Protein AF-A0A8J5UE40-F1 (afdb_monomer_lite)

pLDDT: mean 77.42, std 15.69, range [41.66, 96.31]

Foldseek 3Di:
DDDDDDDDDDDDDPDDDDDDDDPVVVVVVVVVVVVVVVVVVVQVVQWDWDLFFFPQLLVCVLVVNDLSIFTDRPPDQDGPPRPPVDGRHGQPPQLRVLSNVLSVQSPDDPVSRDPVVNNVSSVSSVVRSVCVVVVNHDDVPDPVVD

Sequence (146 aa):
MSDSSLSEPPAVDEADAPPRPSRAEVRRAERKAQVAAANAANEKLNTERRQVPCLACLNSATAGQSTGECWAKPGASRYERCDPGGSCRPVPAAALPAALFFLDYVQQDEHLIRKTEKNKRRTAAKVILKGVLAGSFPSSGDPRLA

Organism: NCBI:txid485398

Secondary structure (DSSP, 8-state):
-----PPPPPP-----PPPPPPHHHHHHHHHHHHHHHHHHHHHHHT-EEPSS-BHHHHHHHHHTSS----EEPTT-S--SSS-TT---PBPPGGGHHHHHHHHHHHTS-GGG--HHHHHHHHHHHHHHHHHHHTT-S--TT-GGG-

Radius of gyration: 29.65 Å; chains: 1; bounding box: 111×50×54 Å

Structure (mmCIF, N/CA/C/O backbone):
data_AF-A0A8J5UE40-F1
#
_entry.id   AF-A0A8J5UE40-F1
#
loop_
_atom_site.group_PDB
_atom_site.id
_atom_site.type_symbol
_atom_site.label_atom_id
_atom_site.label_alt_id
_atom_site.label_comp_id
_atom_site.label_asym_id
_atom_site.label_entity_id
_atom_site.label_seq_id
_atom_site.pdbx_PDB_ins_code
_atom_site.Cartn_x
_atom_site.Cartn_y
_atom_site.Cartn_z
_atom_site.occupancy
_atom_site.B_iso_or_equiv
_atom_site.auth_seq_id
_atom_site.auth_comp_id
_atom_site.auth_asym_id
_atom_site.auth_atom_id
_atom_site.pdbx_PDB_model_num
ATOM 1 N N . MET A 1 1 ? 86.623 -33.290 -7.525 1.00 44.12 1 MET A N 1
ATOM 2 C CA . MET A 1 1 ? 85.954 -31.979 -7.422 1.00 44.12 1 MET A CA 1
ATOM 3 C C . MET A 1 1 ? 85.009 -31.920 -8.599 1.00 44.12 1 MET A C 1
ATOM 5 O O . MET A 1 1 ? 85.486 -31.953 -9.721 1.00 44.12 1 MET A O 1
ATOM 9 N N . SER A 1 2 ? 83.716 -32.063 -8.326 1.00 45.72 2 SER A N 1
ATOM 10 C CA . SER A 1 2 ? 82.685 -32.341 -9.327 1.00 45.72 2 SER A CA 1
ATOM 11 C C . SER A 1 2 ? 82.011 -31.037 -9.742 1.00 45.72 2 SER A C 1
ATOM 13 O O . SER A 1 2 ? 81.560 -30.294 -8.874 1.00 45.72 2 SER A O 1
ATOM 15 N N . ASP A 1 3 ? 81.983 -30.775 -11.048 1.00 41.66 3 ASP A N 1
ATOM 16 C CA . ASP A 1 3 ? 81.351 -29.612 -11.669 1.00 41.66 3 ASP A CA 1
ATOM 17 C C . ASP A 1 3 ? 79.828 -29.628 -11.483 1.00 41.66 3 ASP A C 1
ATOM 19 O O . ASP A 1 3 ? 79.145 -30.598 -11.817 1.00 41.66 3 ASP A O 1
ATOM 23 N N . SER A 1 4 ? 79.305 -28.527 -10.945 1.00 51.91 4 SER A N 1
ATOM 24 C CA . SER A 1 4 ? 77.877 -28.271 -10.764 1.00 51.91 4 SER A CA 1
ATOM 25 C C . SER A 1 4 ? 77.262 -27.776 -12.072 1.00 51.91 4 SER A C 1
ATOM 27 O O . SER A 1 4 ? 77.456 -26.626 -12.463 1.00 51.91 4 SER A O 1
ATOM 29 N N . SER A 1 5 ? 76.480 -28.627 -12.734 1.00 51.12 5 SER A N 1
ATOM 30 C CA . SER A 1 5 ? 75.612 -28.227 -13.843 1.00 51.12 5 SER A CA 1
ATOM 31 C C . SER A 1 5 ? 74.477 -27.328 -13.333 1.00 51.12 5 SER A C 1
ATOM 33 O O . SER A 1 5 ? 73.583 -27.776 -12.615 1.00 51.12 5 SER A O 1
ATOM 35 N N . LEU A 1 6 ? 74.521 -26.047 -13.703 1.00 52.62 6 LEU A N 1
ATOM 36 C CA . LEU A 1 6 ? 73.428 -25.090 -13.528 1.00 52.62 6 LEU A CA 1
ATOM 37 C C . LEU A 1 6 ? 72.235 -25.524 -14.392 1.00 52.62 6 LEU A C 1
ATOM 39 O O . LEU A 1 6 ? 72.336 -25.580 -15.613 1.00 52.62 6 LEU A O 1
ATOM 43 N N . SER A 1 7 ? 71.123 -25.855 -13.737 1.00 53.81 7 SER A N 1
ATOM 44 C CA . SER A 1 7 ? 69.844 -26.161 -14.381 1.00 53.81 7 SER A CA 1
ATOM 45 C C . SER A 1 7 ? 69.186 -24.877 -14.888 1.00 53.81 7 SER A C 1
ATOM 47 O O . SER A 1 7 ? 68.976 -23.940 -14.116 1.00 53.81 7 SER A O 1
ATOM 49 N N . GLU A 1 8 ? 68.853 -24.850 -16.177 1.00 58.84 8 GLU A N 1
ATOM 50 C CA . GLU A 1 8 ? 67.948 -23.868 -16.778 1.00 58.84 8 GLU A CA 1
ATOM 51 C C . GLU A 1 8 ? 66.559 -23.938 -16.116 1.00 58.84 8 GLU A C 1
ATOM 53 O O . GLU A 1 8 ? 66.071 -25.036 -15.825 1.00 58.84 8 GLU A O 1
ATOM 58 N N . PRO A 1 9 ? 65.887 -22.799 -15.871 1.00 62.25 9 PRO A N 1
ATOM 59 C CA . PRO A 1 9 ? 64.492 -22.815 -15.453 1.00 62.25 9 PRO A CA 1
ATOM 60 C C . PRO A 1 9 ? 63.587 -23.240 -16.625 1.00 62.25 9 PRO A C 1
ATOM 62 O O . PRO A 1 9 ? 63.864 -22.880 -17.773 1.00 62.25 9 PRO A O 1
ATOM 65 N N . PRO A 1 10 ? 62.487 -23.971 -16.367 1.00 53.09 10 PRO A N 1
ATOM 66 C CA . PRO A 1 10 ? 61.557 -24.358 -17.417 1.00 53.09 10 PRO A CA 1
ATOM 67 C C . PRO A 1 10 ? 60.840 -23.130 -17.986 1.00 53.09 10 PRO A C 1
ATOM 69 O O . PRO A 1 10 ? 60.418 -22.233 -17.250 1.00 53.09 10 PRO A O 1
ATOM 72 N N . ALA A 1 11 ? 60.695 -23.125 -19.310 1.00 52.88 11 ALA A N 1
ATOM 73 C CA . ALA A 1 11 ? 59.866 -22.183 -20.040 1.00 52.88 11 ALA A CA 1
ATOM 74 C C . ALA A 1 11 ? 58.429 -22.229 -19.502 1.00 52.88 11 ALA A C 1
ATOM 76 O O . ALA A 1 11 ? 57.832 -23.297 -19.371 1.00 52.88 11 ALA A O 1
ATOM 77 N N . VAL A 1 12 ? 57.886 -21.060 -19.175 1.00 56.38 12 VAL A N 1
ATOM 78 C CA . VAL A 1 12 ? 56.462 -20.905 -18.890 1.00 56.38 12 VAL A CA 1
ATOM 79 C C . VAL A 1 12 ? 55.698 -21.087 -20.200 1.00 56.38 12 VAL A C 1
ATOM 81 O O . VAL A 1 12 ? 55.772 -20.244 -21.088 1.00 56.38 12 VAL A O 1
ATOM 84 N N . ASP A 1 13 ? 55.007 -22.218 -20.329 1.00 51.38 13 ASP A N 1
ATOM 85 C CA . ASP A 1 13 ? 54.034 -22.459 -21.393 1.00 51.38 13 ASP A CA 1
ATOM 86 C C . ASP A 1 13 ? 52.925 -21.402 -21.292 1.00 51.38 13 ASP A C 1
ATOM 88 O O . ASP A 1 13 ? 52.142 -21.363 -20.338 1.00 51.38 13 ASP A O 1
ATOM 92 N N . GLU A 1 14 ? 52.897 -20.506 -22.275 1.00 53.06 14 GLU A N 1
ATOM 93 C CA . GLU A 1 14 ? 51.935 -19.419 -22.432 1.00 53.06 14 GLU A CA 1
ATOM 94 C C . GLU A 1 14 ? 50.604 -20.011 -22.926 1.00 53.06 14 GLU A C 1
ATOM 96 O O . GLU A 1 14 ? 50.222 -19.920 -24.093 1.00 53.06 14 GLU A O 1
ATOM 101 N N . ALA A 1 15 ? 49.921 -20.715 -22.024 1.00 55.91 15 ALA A N 1
ATOM 102 C CA . ALA A 1 15 ? 48.640 -21.343 -22.287 1.00 55.91 15 ALA A CA 1
ATOM 103 C C . ALA A 1 15 ? 47.513 -20.297 -22.380 1.00 55.91 15 ALA A C 1
ATOM 105 O O . ALA A 1 15 ? 47.093 -19.699 -21.391 1.00 55.91 15 ALA A O 1
ATOM 106 N N . ASP A 1 16 ? 46.999 -20.167 -23.603 1.00 57.94 16 ASP A N 1
ATOM 107 C CA . ASP A 1 16 ? 45.573 -20.043 -23.927 1.00 57.94 16 ASP A CA 1
ATOM 108 C C . ASP A 1 16 ? 44.852 -18.762 -23.455 1.00 57.94 16 ASP A C 1
ATOM 110 O O . ASP A 1 16 ? 43.912 -18.767 -22.655 1.00 57.94 16 ASP A O 1
ATOM 114 N N . ALA A 1 17 ? 45.255 -17.619 -24.018 1.00 57.28 17 ALA A N 1
ATOM 115 C CA . ALA A 1 17 ? 44.407 -16.430 -24.010 1.00 57.28 17 ALA A CA 1
ATOM 116 C C . ALA A 1 17 ? 43.198 -16.653 -24.948 1.00 57.28 17 ALA A C 1
ATOM 118 O O . ALA A 1 17 ? 43.400 -16.983 -26.120 1.00 57.28 17 ALA A O 1
ATOM 119 N N . PRO A 1 18 ? 41.945 -16.438 -24.493 1.00 68.19 18 PRO A N 1
ATOM 120 C CA . PRO A 1 18 ? 40.771 -16.684 -25.321 1.00 68.19 18 PRO A CA 1
ATOM 121 C C . PRO A 1 18 ? 40.824 -15.845 -26.608 1.00 68.19 18 PRO A C 1
ATOM 123 O O 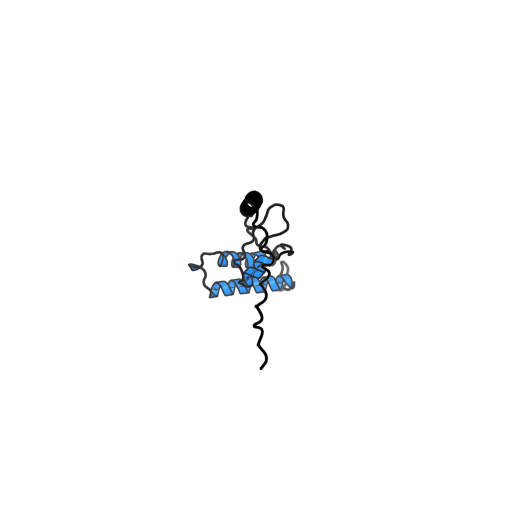. PRO A 1 18 ? 41.246 -14.680 -26.569 1.00 68.19 18 PRO A O 1
ATOM 126 N N . PRO A 1 19 ? 40.381 -16.404 -27.751 1.00 69.81 19 PRO A N 1
ATOM 127 C CA . PRO A 1 19 ? 40.425 -15.709 -29.026 1.00 69.81 19 PRO A CA 1
ATOM 128 C C . PRO A 1 19 ? 39.667 -14.387 -28.922 1.00 69.81 19 PRO A C 1
ATOM 130 O O . PRO A 1 19 ? 38.520 -14.331 -28.469 1.00 69.81 19 PRO A O 1
ATOM 133 N N . ARG A 1 20 ? 40.331 -13.298 -29.329 1.00 74.75 20 ARG A N 1
ATOM 134 C CA . ARG A 1 20 ? 39.711 -11.972 -29.329 1.00 74.75 20 ARG A CA 1
ATOM 135 C C . ARG A 1 20 ? 38.490 -12.007 -30.250 1.00 74.75 20 ARG A C 1
ATOM 137 O O . ARG A 1 20 ? 38.627 -12.441 -31.396 1.00 74.75 20 ARG A O 1
ATOM 144 N N . PRO A 1 21 ? 37.321 -11.533 -29.785 1.00 74.56 21 PRO A N 1
ATOM 145 C CA . PRO A 1 21 ? 36.110 -11.567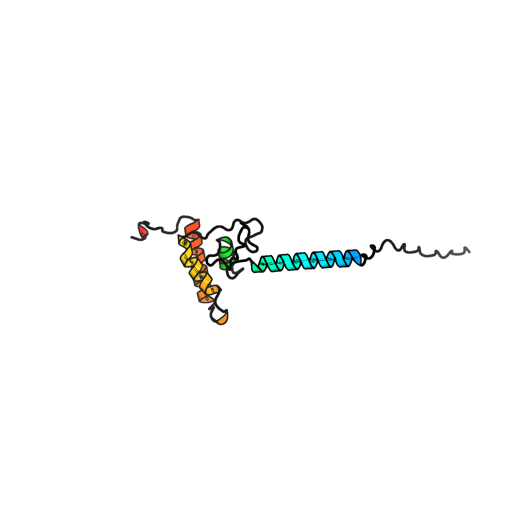 -30.581 1.00 74.56 21 PRO A CA 1
ATOM 146 C C . PRO A 1 21 ? 36.316 -10.777 -31.869 1.00 74.56 21 PRO A C 1
ATOM 148 O O . PRO A 1 21 ? 36.856 -9.664 -31.879 1.00 74.56 21 PRO A O 1
ATOM 151 N N . SER A 1 22 ? 35.872 -11.364 -32.970 1.00 80.38 22 SER A N 1
ATOM 152 C CA . SER A 1 22 ? 35.906 -10.728 -34.273 1.00 80.38 22 SER A CA 1
ATOM 153 C C . SER A 1 22 ? 35.035 -9.470 -34.274 1.00 80.38 22 SER A C 1
ATOM 155 O O . SER A 1 22 ? 34.030 -9.345 -33.568 1.00 80.38 22 SER A O 1
ATOM 157 N N . ARG A 1 23 ? 35.373 -8.519 -35.147 1.00 80.62 23 ARG A N 1
ATOM 158 C CA . ARG A 1 23 ? 34.614 -7.267 -35.302 1.00 80.62 23 ARG A CA 1
ATOM 159 C C . ARG A 1 23 ? 33.134 -7.510 -35.644 1.00 80.62 23 ARG A C 1
ATOM 161 O O . ARG A 1 23 ? 32.286 -6.677 -35.333 1.00 80.62 23 ARG A O 1
ATOM 168 N N . ALA A 1 24 ? 32.822 -8.642 -36.277 1.00 81.44 24 ALA A N 1
ATOM 169 C CA . ALA A 1 24 ? 31.459 -9.064 -36.581 1.00 81.44 24 ALA A CA 1
ATOM 170 C C . ALA A 1 24 ? 30.694 -9.527 -35.328 1.00 81.44 24 ALA A C 1
ATOM 172 O O . ALA A 1 24 ? 29.521 -9.186 -35.172 1.00 81.44 24 ALA A O 1
ATOM 173 N N . GLU A 1 25 ? 31.349 -10.243 -34.413 1.00 84.38 25 GLU A N 1
ATOM 174 C CA . GLU A 1 25 ? 30.758 -10.686 -33.144 1.00 84.38 25 GLU A CA 1
ATOM 175 C C . GLU A 1 25 ? 30.479 -9.513 -32.210 1.00 84.38 25 GLU A C 1
ATOM 177 O O . GLU A 1 25 ? 29.386 -9.436 -31.649 1.00 84.38 25 GLU A O 1
ATOM 182 N N . VAL A 1 26 ? 31.405 -8.550 -32.129 1.00 82.88 26 VAL A N 1
ATOM 183 C CA . VAL A 1 26 ? 31.211 -7.309 -31.361 1.00 82.88 26 VAL A CA 1
ATOM 184 C C . VAL A 1 26 ? 29.983 -6.553 -31.871 1.00 82.88 26 VAL A C 1
ATOM 186 O O . VAL A 1 26 ? 29.068 -6.271 -31.100 1.00 82.88 26 VAL A O 1
ATOM 189 N N . ARG A 1 27 ? 29.879 -6.334 -33.190 1.00 82.00 27 ARG A N 1
ATOM 190 C CA . ARG A 1 27 ? 28.708 -5.672 -33.795 1.00 82.00 27 ARG A CA 1
ATOM 191 C C . ARG A 1 27 ? 27.407 -6.433 -33.543 1.00 82.00 27 ARG A C 1
ATOM 193 O O . ARG A 1 27 ? 26.363 -5.820 -33.336 1.00 82.00 27 ARG A O 1
ATOM 200 N N . ARG A 1 28 ? 27.435 -7.770 -33.571 1.00 85.00 28 ARG A N 1
ATOM 201 C CA . ARG A 1 28 ? 26.248 -8.597 -33.305 1.00 85.00 28 ARG A CA 1
ATOM 202 C C . ARG A 1 28 ? 25.816 -8.499 -31.841 1.00 85.00 28 ARG A C 1
ATOM 204 O O . ARG A 1 28 ? 24.617 -8.411 -31.581 1.00 85.00 28 ARG A O 1
ATOM 211 N N . ALA A 1 29 ? 26.768 -8.484 -30.909 1.00 83.69 29 ALA A N 1
ATOM 212 C CA . ALA A 1 29 ? 26.515 -8.305 -29.483 1.00 83.69 29 ALA A CA 1
ATOM 213 C C . ALA A 1 29 ? 25.957 -6.907 -29.178 1.00 83.69 29 ALA A C 1
ATOM 215 O O . ALA A 1 29 ? 24.937 -6.803 -28.501 1.00 83.69 29 ALA A O 1
ATOM 216 N N . GLU A 1 30 ? 26.540 -5.853 -29.754 1.00 86.12 30 GLU A N 1
ATOM 217 C CA . GLU A 1 30 ? 26.047 -4.473 -29.637 1.00 86.12 30 GLU A CA 1
ATOM 218 C C . GLU A 1 30 ? 24.619 -4.336 -30.164 1.00 86.12 30 GLU A C 1
ATOM 220 O O . GLU A 1 30 ? 23.759 -3.764 -29.497 1.00 86.12 30 GLU A O 1
ATOM 225 N N . ARG A 1 31 ? 24.324 -4.925 -31.330 1.00 84.31 31 ARG A N 1
ATOM 226 C CA . ARG A 1 31 ? 22.974 -4.901 -31.908 1.00 84.31 31 ARG A CA 1
ATOM 227 C C . ARG A 1 31 ? 21.974 -5.660 -31.035 1.00 84.31 31 ARG A C 1
ATOM 229 O O . ARG A 1 31 ? 20.846 -5.209 -30.863 1.00 84.31 31 ARG A O 1
ATOM 236 N N . LYS A 1 32 ? 22.383 -6.787 -30.442 1.00 87.88 32 LYS A N 1
ATOM 237 C CA . LYS A 1 32 ? 21.555 -7.557 -29.499 1.00 87.88 32 LYS A CA 1
ATOM 238 C C . LYS A 1 32 ? 21.306 -6.775 -28.205 1.00 87.88 32 LYS A C 1
ATOM 240 O O . LYS A 1 32 ? 20.182 -6.776 -27.714 1.00 87.88 32 LYS A O 1
ATOM 245 N N . ALA A 1 33 ? 22.317 -6.069 -27.698 1.00 83.38 33 ALA A N 1
ATOM 246 C CA . ALA A 1 33 ? 22.206 -5.198 -26.532 1.00 83.38 33 ALA A CA 1
ATOM 247 C C . ALA A 1 33 ? 21.305 -3.985 -26.806 1.00 83.38 33 ALA A C 1
ATOM 249 O O . ALA A 1 33 ? 20.447 -3.678 -25.987 1.00 83.38 33 ALA A O 1
ATOM 250 N N . GLN A 1 34 ? 21.425 -3.347 -27.974 1.00 81.56 34 GLN A N 1
ATOM 251 C CA . GLN A 1 34 ? 20.543 -2.249 -28.384 1.00 81.56 34 GLN A CA 1
ATOM 252 C C . GLN A 1 34 ? 19.091 -2.701 -28.532 1.00 81.56 34 GLN A C 1
ATOM 254 O O . GLN A 1 34 ? 18.197 -2.011 -28.059 1.00 81.56 34 GLN A O 1
ATOM 259 N N . VAL A 1 35 ? 18.840 -3.868 -29.132 1.00 81.69 35 VAL A N 1
ATOM 260 C CA . VAL A 1 35 ? 17.481 -4.424 -29.234 1.00 81.69 35 VAL A CA 1
ATOM 261 C C . VAL A 1 35 ? 16.930 -4.785 -27.854 1.00 81.69 35 VAL A C 1
ATOM 263 O O . VAL A 1 35 ? 15.777 -4.481 -27.566 1.00 81.69 35 VAL A O 1
ATOM 266 N N . ALA A 1 36 ? 17.738 -5.372 -26.968 1.00 75.81 36 ALA A N 1
ATOM 267 C CA . ALA A 1 36 ? 17.327 -5.645 -25.592 1.00 75.81 36 ALA A CA 1
ATOM 268 C C . ALA A 1 36 ? 17.025 -4.352 -24.815 1.00 75.81 36 ALA A C 1
ATOM 270 O O . ALA A 1 36 ? 16.017 -4.283 -24.119 1.00 75.81 36 ALA A O 1
ATOM 271 N N . ALA A 1 37 ? 17.847 -3.313 -24.979 1.00 73.25 37 ALA A N 1
ATOM 272 C CA . ALA A 1 37 ? 17.636 -2.005 -24.367 1.00 73.25 37 ALA A CA 1
ATOM 273 C C . ALA A 1 37 ? 16.390 -1.301 -24.924 1.00 73.25 37 ALA A C 1
ATOM 275 O O . ALA A 1 37 ? 15.616 -0.739 -24.155 1.00 73.25 37 ALA A O 1
ATOM 276 N N . ALA A 1 38 ? 16.154 -1.375 -26.237 1.00 67.50 38 ALA A N 1
ATOM 277 C CA . ALA A 1 38 ? 14.962 -0.831 -26.882 1.00 67.50 38 ALA A CA 1
ATOM 278 C C . ALA A 1 38 ? 13.690 -1.573 -26.446 1.00 67.50 38 ALA A C 1
ATOM 280 O O . ALA A 1 38 ? 12.675 -0.942 -26.168 1.00 67.50 38 ALA A O 1
ATOM 281 N N . ASN A 1 39 ? 13.754 -2.900 -26.312 1.00 67.44 39 ASN A N 1
ATOM 282 C CA . ASN A 1 39 ? 12.652 -3.699 -25.783 1.00 67.44 39 ASN A CA 1
ATOM 283 C C . ASN A 1 39 ? 12.383 -3.371 -24.310 1.00 67.44 39 ASN A C 1
ATOM 285 O O . ASN A 1 39 ? 11.234 -3.144 -23.953 1.00 67.44 39 ASN A O 1
ATOM 289 N N . ALA A 1 40 ? 13.420 -3.252 -23.477 1.00 65.88 40 ALA A N 1
ATOM 290 C CA . ALA A 1 40 ? 13.276 -2.831 -22.083 1.00 65.88 40 ALA A CA 1
ATOM 291 C C . ALA A 1 40 ? 12.711 -1.401 -21.962 1.00 65.88 40 ALA A C 1
ATOM 293 O O . ALA A 1 40 ? 11.908 -1.120 -21.074 1.00 65.88 40 ALA A O 1
ATOM 294 N N . ALA A 1 41 ? 13.089 -0.491 -22.866 1.00 61.56 41 ALA A N 1
ATOM 295 C CA . ALA A 1 41 ? 12.529 0.857 -22.926 1.00 61.56 41 ALA A CA 1
ATOM 296 C C . ALA A 1 41 ? 11.046 0.845 -23.338 1.00 61.56 41 ALA A C 1
ATOM 298 O O . ALA A 1 41 ? 10.232 1.499 -22.691 1.00 61.56 41 ALA A O 1
ATOM 299 N N . ASN A 1 42 ? 10.670 0.051 -24.346 1.00 59.84 42 ASN A N 1
ATOM 300 C CA . ASN A 1 42 ? 9.271 -0.136 -24.747 1.00 59.84 42 ASN A CA 1
ATOM 301 C C . ASN A 1 42 ? 8.426 -0.817 -23.662 1.00 59.84 42 ASN A C 1
ATOM 303 O O . ASN A 1 42 ? 7.256 -0.483 -23.493 1.00 59.84 42 ASN A O 1
ATOM 307 N N . GLU A 1 43 ? 8.999 -1.748 -22.899 1.00 57.28 43 GLU A N 1
ATOM 308 C CA . GLU A 1 43 ? 8.311 -2.359 -21.761 1.00 57.28 43 GLU A CA 1
ATOM 309 C C . GLU A 1 43 ? 8.018 -1.342 -20.657 1.00 57.28 43 GLU A C 1
ATOM 311 O O . GLU A 1 43 ? 6.911 -1.355 -20.125 1.00 57.28 43 GLU A O 1
ATOM 316 N N . LYS A 1 44 ? 8.946 -0.420 -20.372 1.00 56.28 44 LYS A N 1
ATOM 317 C CA . LYS A 1 44 ? 8.729 0.679 -19.415 1.00 56.28 44 LYS A CA 1
ATOM 318 C C . LYS A 1 44 ? 7.664 1.678 -19.868 1.00 56.28 44 LYS A C 1
ATOM 320 O O . LYS A 1 44 ? 6.975 2.249 -19.031 1.00 56.28 44 LYS A O 1
ATOM 325 N N . LEU A 1 45 ? 7.516 1.899 -21.175 1.00 52.56 45 LEU A N 1
ATOM 326 C CA . LEU A 1 45 ? 6.509 2.824 -21.711 1.00 52.56 45 LEU A CA 1
ATOM 327 C C . LEU A 1 45 ? 5.080 2.271 -21.625 1.00 52.56 45 LEU A C 1
ATOM 329 O O . LEU A 1 45 ? 4.136 3.050 -21.567 1.00 52.56 45 LEU A O 1
ATOM 333 N N . ASN A 1 46 ? 4.920 0.947 -21.552 1.00 55.38 46 ASN A N 1
ATOM 334 C CA . ASN A 1 46 ? 3.614 0.293 -21.464 1.00 55.38 46 ASN A CA 1
ATOM 335 C C . ASN A 1 46 ? 3.214 -0.093 -20.030 1.00 55.38 46 ASN A C 1
ATOM 337 O O . ASN A 1 46 ? 2.273 -0.861 -19.855 1.00 55.38 46 ASN A O 1
ATOM 341 N N . THR A 1 47 ? 3.902 0.387 -18.990 1.00 63.16 47 THR A N 1
ATOM 342 C CA . THR A 1 47 ? 3.486 0.136 -17.602 1.00 63.16 47 THR A CA 1
ATOM 343 C C . THR A 1 47 ? 2.585 1.248 -17.075 1.00 63.16 47 THR A C 1
ATOM 345 O O . THR A 1 47 ? 3.041 2.355 -16.800 1.00 63.16 47 THR A O 1
ATOM 348 N N . GLU A 1 48 ? 1.309 0.941 -16.872 1.00 66.06 48 GLU A N 1
ATOM 349 C CA . GLU A 1 48 ? 0.330 1.859 -16.294 1.00 66.06 48 GLU A CA 1
ATOM 350 C C . GLU A 1 48 ? 0.349 1.775 -14.768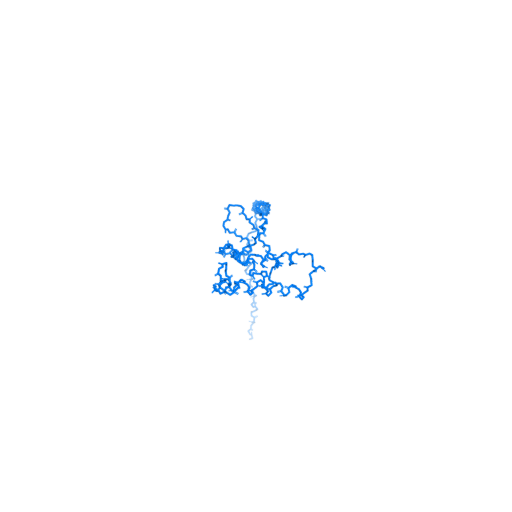 1.00 66.06 48 GLU A C 1
ATOM 352 O O . GLU A 1 48 ? 0.257 0.695 -14.178 1.00 66.06 48 GLU A O 1
ATOM 357 N N . ARG A 1 49 ? 0.435 2.914 -14.078 1.00 70.94 49 ARG A N 1
ATOM 358 C CA . ARG A 1 49 ? 0.326 2.929 -12.616 1.00 70.94 49 ARG A CA 1
ATOM 359 C C . ARG A 1 49 ? -1.092 2.544 -12.205 1.00 70.94 49 ARG A C 1
ATOM 361 O O . ARG A 1 49 ? -2.057 3.204 -12.577 1.00 70.94 49 ARG A O 1
ATOM 368 N N . ARG A 1 50 ? -1.225 1.517 -11.366 1.00 71.19 50 ARG A N 1
ATOM 369 C CA . ARG A 1 50 ? -2.501 1.213 -10.717 1.00 71.19 50 ARG A CA 1
ATOM 370 C C . ARG A 1 50 ? -2.781 2.243 -9.635 1.00 71.19 50 ARG A C 1
ATOM 372 O O . ARG A 1 50 ? -1.942 2.479 -8.767 1.00 71.19 50 ARG A O 1
ATOM 379 N N . GLN A 1 51 ? -3.997 2.777 -9.653 1.00 65.88 51 GLN A N 1
ATOM 380 C CA . GLN A 1 51 ? -4.496 3.649 -8.592 1.00 65.88 51 GLN A CA 1
ATOM 381 C C . GLN A 1 51 ? -4.637 2.892 -7.261 1.00 65.88 51 GLN A C 1
ATOM 383 O O . GLN A 1 51 ? -4.317 3.426 -6.206 1.00 65.88 51 GLN A O 1
ATOM 388 N N . VAL A 1 52 ? -5.032 1.615 -7.318 1.00 72.19 52 VAL A N 1
ATOM 389 C CA . VAL A 1 52 ? -5.083 0.710 -6.162 1.00 72.19 52 VAL A CA 1
ATOM 390 C C . VAL A 1 52 ? -3.943 -0.308 -6.266 1.00 72.19 52 VAL A C 1
ATOM 392 O O . VAL A 1 52 ? -3.935 -1.112 -7.208 1.00 72.19 52 VAL A O 1
ATOM 395 N N . PRO A 1 53 ? -2.980 -0.329 -5.329 1.00 80.94 53 PRO A N 1
ATOM 396 C CA . PRO A 1 53 ? -1.929 -1.328 -5.365 1.00 80.94 53 PRO A CA 1
ATOM 397 C C . PRO A 1 53 ? -2.442 -2.696 -4.939 1.00 80.94 53 PRO A C 1
ATOM 399 O O . PRO A 1 53 ? -3.471 -2.843 -4.282 1.00 80.94 53 PRO A O 1
ATOM 402 N N . CYS A 1 54 ? -1.688 -3.726 -5.300 1.00 85.62 54 CYS A N 1
ATOM 403 C CA . CYS A 1 54 ? -1.963 -5.068 -4.821 1.00 85.62 54 CYS A CA 1
ATOM 404 C C . CYS A 1 54 ? -1.553 -5.246 -3.358 1.00 85.62 54 CYS A C 1
ATOM 406 O O . CYS A 1 54 ? -0.789 -4.459 -2.788 1.00 85.62 54 CYS A O 1
ATOM 408 N N . LEU A 1 55 ? -2.020 -6.344 -2.768 1.00 87.69 55 LEU A N 1
ATOM 409 C CA . LEU A 1 55 ? -1.729 -6.702 -1.387 1.00 87.69 55 LEU A CA 1
ATOM 410 C C . LEU A 1 55 ? -0.220 -6.815 -1.112 1.00 87.69 55 LEU A C 1
ATOM 412 O O . LEU A 1 55 ? 0.241 -6.387 -0.058 1.00 87.69 55 LEU A O 1
ATOM 416 N N . ALA A 1 56 ? 0.558 -7.341 -2.063 1.00 85.75 56 ALA A N 1
ATOM 417 C CA . ALA A 1 56 ? 2.010 -7.451 -1.926 1.00 85.75 56 ALA A CA 1
ATOM 418 C C . ALA A 1 56 ? 2.678 -6.067 -1.847 1.00 85.75 56 ALA A C 1
ATOM 420 O O . ALA A 1 56 ? 3.407 -5.792 -0.898 1.00 85.75 56 ALA A O 1
ATOM 421 N N . CYS A 1 57 ? 2.354 -5.158 -2.774 1.00 86.56 57 CYS A N 1
ATOM 422 C CA . CYS A 1 57 ? 2.861 -3.784 -2.757 1.00 86.56 57 CYS A CA 1
ATOM 423 C C . CYS A 1 57 ? 2.458 -3.036 -1.475 1.00 86.56 57 CYS A C 1
ATOM 425 O O . CYS A 1 57 ? 3.280 -2.325 -0.896 1.00 86.56 57 CYS A O 1
ATOM 427 N N . LEU A 1 58 ? 1.226 -3.232 -0.990 1.00 89.88 58 LEU A N 1
ATOM 428 C CA . LEU A 1 58 ? 0.778 -2.674 0.288 1.00 89.88 58 LEU A CA 1
ATOM 429 C C . LEU A 1 58 ? 1.591 -3.230 1.472 1.00 89.88 58 LEU A C 1
ATOM 431 O O . LEU A 1 58 ? 2.000 -2.474 2.358 1.00 89.88 58 LEU A O 1
ATOM 435 N N . ASN A 1 59 ? 1.874 -4.534 1.487 1.00 90.56 59 ASN A N 1
ATOM 436 C CA . ASN A 1 59 ? 2.707 -5.160 2.516 1.00 90.56 59 ASN A CA 1
ATOM 437 C C . ASN A 1 59 ? 4.140 -4.609 2.497 1.00 90.56 59 ASN A C 1
ATOM 439 O O . ASN A 1 59 ? 4.649 -4.211 3.544 1.00 90.56 59 ASN A O 1
ATOM 443 N N . SER A 1 60 ? 4.763 -4.477 1.324 1.00 89.06 60 SER A N 1
ATOM 444 C CA . SER A 1 60 ? 6.091 -3.861 1.195 1.00 89.06 60 SER A CA 1
ATOM 445 C C . SER A 1 60 ? 6.092 -2.398 1.657 1.00 89.06 60 SER A C 1
ATOM 447 O O . SER A 1 60 ? 7.011 -1.960 2.351 1.00 89.06 60 SER A O 1
ATOM 449 N N . ALA A 1 61 ? 5.051 -1.629 1.326 1.00 91.31 61 ALA A N 1
ATOM 450 C CA . ALA A 1 61 ? 4.929 -0.229 1.739 1.00 91.31 61 ALA A CA 1
ATOM 451 C C . ALA A 1 61 ? 4.770 -0.075 3.256 1.00 91.31 61 ALA A C 1
ATOM 453 O O . ALA A 1 61 ? 5.432 0.745 3.901 1.00 91.31 61 ALA A O 1
ATOM 454 N N . THR A 1 62 ? 3.924 -0.906 3.862 1.00 92.81 62 THR A N 1
ATOM 455 C CA . THR A 1 62 ? 3.723 -0.909 5.315 1.00 92.81 62 THR A CA 1
ATOM 456 C C . THR A 1 62 ? 4.937 -1.477 6.063 1.00 92.81 62 THR A C 1
ATOM 458 O O . THR A 1 62 ? 5.189 -1.079 7.207 1.00 92.81 62 THR A O 1
ATOM 461 N N . ALA A 1 63 ? 5.740 -2.339 5.434 1.00 90.44 63 ALA A N 1
ATOM 462 C CA . ALA A 1 63 ? 7.066 -2.736 5.913 1.00 90.44 63 ALA A CA 1
ATOM 463 C C . ALA A 1 63 ? 8.116 -1.614 5.782 1.00 90.44 63 ALA A C 1
ATOM 465 O O . ALA A 1 63 ? 9.159 -1.677 6.421 1.00 90.44 63 ALA A O 1
ATOM 466 N N . GLY A 1 64 ? 7.823 -0.552 5.023 1.00 90.06 64 GLY A N 1
ATOM 467 C CA . GLY A 1 64 ? 8.744 0.560 4.786 1.00 90.06 64 GLY A CA 1
ATOM 468 C C . GLY A 1 64 ? 9.804 0.270 3.724 1.00 90.06 64 GLY A C 1
ATOM 469 O O . GLY A 1 64 ? 10.772 1.013 3.641 1.00 90.06 64 GLY A O 1
ATOM 470 N N . GLN A 1 65 ? 9.614 -0.781 2.925 1.00 88.56 65 GLN A N 1
ATOM 471 C CA . GLN A 1 65 ? 10.515 -1.181 1.841 1.00 88.56 65 GLN A CA 1
ATOM 472 C C . GLN A 1 65 ? 10.185 -0.494 0.508 1.00 88.56 65 GLN A C 1
ATOM 474 O O . GLN A 1 65 ? 10.971 -0.555 -0.430 1.00 88.56 65 GLN A O 1
ATOM 479 N N . SER A 1 66 ? 9.014 0.139 0.397 1.00 88.19 66 SER A N 1
ATOM 480 C CA . SER A 1 66 ? 8.607 0.901 -0.788 1.00 88.19 66 SER A CA 1
ATOM 481 C C . SER A 1 66 ? 7.604 2.006 -0.433 1.00 88.19 66 SER A C 1
ATOM 483 O O . SER A 1 66 ? 7.142 2.107 0.705 1.00 88.19 66 SER A O 1
ATOM 485 N N . THR A 1 67 ? 7.237 2.813 -1.427 1.00 86.50 67 THR A N 1
ATOM 486 C CA . THR A 1 67 ? 6.149 3.809 -1.380 1.00 86.50 67 THR A CA 1
ATOM 487 C C . THR A 1 67 ? 4.786 3.226 -1.786 1.00 86.50 67 THR A C 1
ATOM 489 O O . THR A 1 67 ? 3.788 3.942 -1.848 1.00 86.50 67 THR A O 1
ATOM 492 N N . GLY A 1 68 ? 4.715 1.916 -2.056 1.00 85.25 68 GLY A N 1
ATOM 493 C CA . GLY A 1 68 ? 3.472 1.221 -2.406 1.00 85.25 68 GLY A CA 1
ATOM 494 C C . GLY A 1 68 ? 2.977 1.447 -3.830 1.00 85.25 68 GLY A C 1
ATOM 495 O O . GLY A 1 68 ? 1.835 1.118 -4.131 1.00 85.25 68 GLY A O 1
ATOM 496 N N . GLU A 1 69 ? 3.818 1.978 -4.715 1.00 83.62 69 GLU A N 1
ATOM 497 C CA . GLU A 1 69 ? 3.507 2.064 -6.142 1.00 83.62 69 GLU A CA 1
ATOM 498 C C . GLU A 1 69 ? 3.368 0.667 -6.754 1.00 83.62 69 GLU A C 1
ATOM 500 O O . GLU A 1 69 ? 4.215 -0.211 -6.548 1.00 83.62 69 GLU A O 1
ATOM 505 N N . CYS A 1 70 ? 2.319 0.485 -7.551 1.00 80.75 70 CYS A N 1
ATOM 506 C CA . CYS A 1 70 ? 2.040 -0.747 -8.271 1.00 80.75 70 CYS A CA 1
ATOM 507 C C . CYS A 1 70 ? 1.858 -0.423 -9.757 1.00 80.75 70 CYS A C 1
ATOM 509 O O . CYS A 1 70 ? 1.026 0.409 -10.109 1.00 80.75 70 CYS A O 1
ATOM 511 N N . TRP A 1 71 ? 2.635 -1.074 -10.622 1.00 75.56 71 TRP A N 1
ATOM 512 C CA . TRP A 1 71 ? 2.724 -0.761 -12.052 1.00 75.56 71 TRP A CA 1
ATOM 513 C C . TRP A 1 71 ? 2.236 -1.935 -12.892 1.00 75.56 71 TRP A C 1
ATOM 515 O O . TRP A 1 71 ? 2.887 -2.973 -12.924 1.00 75.56 71 TRP A O 1
ATOM 525 N N . ALA A 1 72 ? 1.076 -1.804 -13.530 1.00 67.94 72 ALA A N 1
ATOM 526 C CA . ALA A 1 72 ? 0.471 -2.818 -14.379 1.00 67.94 72 ALA A CA 1
ATOM 527 C C . ALA A 1 72 ? 1.075 -2.846 -15.770 1.00 67.94 72 ALA A C 1
ATOM 529 O O . ALA A 1 72 ? 1.082 -1.838 -16.461 1.00 67.94 72 ALA A O 1
ATOM 530 N N . LYS A 1 73 ? 1.495 -4.035 -16.206 1.00 63.44 73 LYS A N 1
ATOM 531 C CA . LYS A 1 73 ? 1.723 -4.302 -17.621 1.00 63.44 73 LYS A CA 1
ATOM 532 C C . LYS A 1 73 ? 0.415 -4.840 -18.222 1.00 63.44 73 LYS A C 1
ATOM 534 O O . LYS A 1 73 ? -0.058 -5.887 -17.766 1.00 63.44 73 LYS A O 1
ATOM 539 N N . PRO A 1 74 ? -0.198 -4.159 -19.199 1.00 55.66 74 PRO A N 1
ATOM 540 C CA . PRO A 1 74 ? -1.389 -4.658 -19.866 1.00 55.66 74 PRO A CA 1
ATOM 541 C C . PRO A 1 74 ? -1.065 -5.994 -20.550 1.00 55.66 74 PRO A C 1
ATOM 543 O O . PRO A 1 74 ? -0.025 -6.150 -21.189 1.00 55.66 74 PRO A O 1
ATOM 546 N N . GLY A 1 75 ? -1.930 -6.991 -20.357 1.00 55.34 75 GLY A N 1
ATOM 547 C CA . GLY A 1 75 ? -1.778 -8.326 -20.951 1.00 55.34 75 GLY A CA 1
ATOM 548 C C . GLY A 1 75 ? -0.878 -9.315 -20.194 1.00 55.34 75 GLY A C 1
ATOM 549 O O . GLY A 1 75 ? -0.760 -10.456 -20.631 1.00 55.34 75 GLY A O 1
ATOM 550 N N . ALA A 1 76 ? -0.282 -8.944 -19.053 1.00 56.31 76 ALA A N 1
ATOM 551 C CA . ALA A 1 76 ? 0.489 -9.868 -18.215 1.00 56.31 76 ALA A CA 1
ATOM 552 C C . ALA A 1 76 ? -0.082 -9.964 -16.791 1.00 56.31 76 ALA A C 1
ATOM 554 O O . ALA A 1 76 ? -0.440 -8.969 -16.168 1.00 56.31 76 ALA A O 1
ATOM 555 N N . SER A 1 77 ? -0.115 -11.177 -16.232 1.00 51.94 77 SER A N 1
ATOM 556 C CA . SER A 1 77 ? -0.476 -11.418 -14.824 1.00 51.94 77 SER A CA 1
ATOM 557 C C . SER A 1 77 ? 0.674 -11.138 -13.840 1.00 51.94 77 SER A C 1
ATOM 559 O O . SER A 1 77 ? 0.480 -11.233 -12.626 1.00 51.94 77 SER A O 1
ATOM 561 N N . ARG A 1 78 ? 1.871 -10.802 -14.349 1.00 54.66 78 ARG A N 1
ATOM 562 C CA . ARG A 1 78 ? 3.126 -10.647 -13.593 1.00 54.66 78 ARG A CA 1
ATOM 563 C C . ARG A 1 78 ? 3.621 -9.197 -13.592 1.00 54.66 78 ARG A C 1
ATOM 565 O O . ARG A 1 78 ? 3.507 -8.502 -14.596 1.00 54.66 78 ARG A O 1
ATOM 572 N N . TYR A 1 79 ? 4.185 -8.781 -12.458 1.00 59.81 79 TYR A N 1
ATOM 573 C CA . TYR A 1 79 ? 4.648 -7.421 -12.161 1.00 59.81 79 TYR A CA 1
ATOM 574 C C . TYR A 1 79 ? 6.138 -7.443 -11.803 1.00 59.81 79 TYR A C 1
ATOM 576 O O . TYR A 1 79 ? 6.589 -8.385 -11.165 1.00 59.81 79 TYR A O 1
ATOM 584 N N . GLU A 1 80 ? 6.873 -6.384 -12.141 1.00 50.84 80 GLU A N 1
ATOM 585 C CA . GLU A 1 80 ? 8.321 -6.237 -11.892 1.00 50.84 80 GLU A CA 1
ATOM 586 C C . GLU A 1 80 ? 8.676 -6.061 -10.396 1.00 50.84 80 GLU A C 1
ATOM 588 O O . GLU A 1 80 ? 9.782 -6.379 -9.974 1.00 50.84 80 GLU A O 1
ATOM 593 N N . ARG A 1 81 ? 7.725 -5.568 -9.578 1.00 56.56 81 ARG A N 1
ATOM 594 C CA . ARG A 1 81 ? 7.885 -5.350 -8.119 1.00 56.56 81 ARG A CA 1
ATOM 595 C C . ARG A 1 81 ? 7.125 -6.332 -7.225 1.00 56.56 81 ARG A C 1
ATOM 597 O O . ARG A 1 81 ? 7.384 -6.370 -6.027 1.00 56.56 81 ARG A O 1
ATOM 604 N N . CYS A 1 82 ? 6.150 -7.067 -7.757 1.00 59.62 82 CYS A N 1
ATOM 605 C CA . CYS A 1 82 ? 5.582 -8.187 -7.003 1.00 59.62 82 CYS A CA 1
ATOM 606 C C . CYS A 1 82 ? 6.572 -9.331 -7.182 1.00 59.62 82 CYS A C 1
ATOM 608 O O . CYS A 1 82 ? 6.943 -9.565 -8.327 1.00 59.62 82 CYS A O 1
ATOM 610 N N . ASP A 1 83 ? 7.012 -9.979 -6.101 1.00 48.16 83 ASP A N 1
ATOM 611 C CA . ASP A 1 83 ? 8.033 -11.038 -6.129 1.00 48.16 83 ASP A CA 1
ATOM 612 C C . ASP A 1 83 ? 7.993 -11.889 -7.409 1.00 48.16 83 ASP A C 1
ATOM 614 O O . ASP A 1 83 ? 6.896 -12.263 -7.847 1.00 48.16 83 ASP A O 1
ATOM 618 N N . PRO A 1 84 ? 9.142 -12.238 -8.015 1.00 45.62 84 PRO A N 1
ATOM 619 C CA . PRO A 1 84 ? 9.161 -13.108 -9.183 1.00 45.62 84 PRO A CA 1
ATOM 620 C C . PRO A 1 84 ? 8.437 -14.431 -8.871 1.00 45.62 84 PRO A C 1
ATOM 622 O O . PRO A 1 84 ? 8.943 -15.280 -8.146 1.00 45.62 84 PRO A O 1
ATOM 625 N N . GLY A 1 85 ? 7.222 -14.589 -9.413 1.00 51.00 85 GLY A N 1
ATOM 626 C CA . GLY A 1 85 ? 6.339 -15.741 -9.170 1.00 51.00 85 GLY A CA 1
ATOM 627 C C . GLY A 1 85 ? 5.111 -15.475 -8.282 1.00 51.00 85 GLY A C 1
ATOM 628 O O . GLY A 1 85 ? 4.254 -16.348 -8.166 1.00 51.00 85 GLY A O 1
ATOM 629 N N . GLY A 1 86 ? 4.973 -14.283 -7.697 1.00 55.69 86 GLY A N 1
ATOM 630 C CA . GLY A 1 86 ? 3.839 -13.901 -6.854 1.00 55.69 86 GLY A CA 1
ATOM 631 C C . GLY A 1 86 ? 2.591 -13.479 -7.640 1.00 55.69 86 GLY A C 1
ATOM 632 O O . GLY A 1 86 ? 2.662 -12.727 -8.611 1.00 55.69 86 GLY A O 1
ATOM 633 N N . SER A 1 87 ? 1.410 -13.921 -7.192 1.00 62.12 87 SER A N 1
ATOM 634 C CA . SER A 1 87 ? 0.125 -13.438 -7.718 1.00 62.12 87 SER A CA 1
ATOM 635 C C . SER A 1 87 ? -0.182 -12.034 -7.189 1.00 62.12 87 SER A C 1
ATOM 637 O O . SER A 1 87 ? -0.243 -11.829 -5.973 1.00 62.12 87 SER A O 1
ATOM 639 N N . CYS A 1 88 ? -0.450 -11.086 -8.085 1.00 74.56 88 CYS A N 1
ATOM 640 C CA . CYS A 1 88 ? -0.876 -9.724 -7.764 1.00 74.56 88 CYS A CA 1
ATOM 641 C C . CYS A 1 88 ? -2.325 -9.720 -7.227 1.00 74.56 88 CYS A C 1
ATOM 643 O O . CYS A 1 88 ? -3.274 -9.448 -7.962 1.00 74.56 88 CYS A O 1
ATOM 645 N N . ARG A 1 89 ? -2.512 -10.095 -5.952 1.00 81.12 89 ARG A N 1
ATOM 646 C CA . ARG A 1 89 ? -3.839 -10.184 -5.315 1.00 81.12 89 ARG A CA 1
ATOM 647 C C . ARG A 1 89 ? -4.396 -8.796 -4.983 1.00 81.12 89 ARG A C 1
ATOM 649 O O . ARG A 1 89 ? -3.634 -7.948 -4.508 1.00 81.12 89 ARG A O 1
ATOM 656 N N . PRO A 1 90 ? -5.703 -8.559 -5.178 1.00 86.25 90 PRO A N 1
ATOM 657 C CA . PRO A 1 90 ? -6.326 -7.310 -4.765 1.00 86.25 90 PRO A CA 1
ATOM 658 C C . PRO A 1 90 ? -6.291 -7.160 -3.239 1.00 86.25 90 PRO A C 1
ATOM 660 O O . PRO A 1 90 ? -6.307 -8.145 -2.497 1.00 86.25 90 PRO A O 1
ATOM 663 N N . VAL A 1 91 ? -6.241 -5.914 -2.772 1.00 89.44 91 VAL A N 1
ATOM 664 C CA . VAL A 1 91 ? -6.441 -5.595 -1.354 1.00 89.44 91 VAL A CA 1
ATOM 665 C C . VAL A 1 91 ? -7.910 -5.869 -1.005 1.00 89.44 91 VAL A C 1
ATOM 667 O O . VAL A 1 91 ? -8.786 -5.475 -1.778 1.00 89.44 91 VAL A O 1
ATOM 670 N N . PRO A 1 92 ? -8.210 -6.532 0.128 1.00 90.44 92 PRO A N 1
ATOM 671 C CA . PRO A 1 92 ? -9.589 -6.751 0.556 1.00 90.44 92 PRO A CA 1
ATOM 672 C C . PRO A 1 92 ? -10.375 -5.439 0.660 1.00 90.44 92 PRO A C 1
ATOM 674 O O . PRO A 1 92 ? -9.871 -4.464 1.219 1.00 90.44 92 PRO A O 1
ATOM 677 N N . ALA A 1 93 ? -11.625 -5.427 0.185 1.00 89.94 93 ALA A N 1
ATOM 678 C CA . ALA A 1 93 ? -12.452 -4.217 0.117 1.00 89.94 93 ALA A CA 1
ATOM 679 C C . ALA A 1 93 ? -12.579 -3.494 1.472 1.00 89.94 93 ALA A C 1
ATOM 681 O O . ALA A 1 93 ? -12.440 -2.277 1.536 1.00 89.94 93 ALA A O 1
ATOM 682 N N . ALA A 1 94 ? -12.736 -4.245 2.567 1.00 89.81 94 ALA A N 1
ATOM 683 C CA . ALA A 1 94 ? -12.825 -3.691 3.920 1.00 89.81 94 ALA A CA 1
ATOM 684 C C . ALA A 1 94 ? -11.543 -2.966 4.385 1.00 89.81 94 ALA A C 1
ATOM 686 O O . ALA A 1 94 ? -11.611 -2.046 5.194 1.00 89.81 94 ALA A O 1
ATOM 687 N N . ALA A 1 95 ? -10.370 -3.349 3.866 1.00 91.75 95 ALA A N 1
ATOM 688 C CA . ALA A 1 95 ? -9.092 -2.709 4.188 1.00 91.75 95 ALA A CA 1
ATOM 689 C C . ALA A 1 95 ? -8.715 -1.585 3.206 1.00 91.75 95 ALA A C 1
ATOM 691 O O . ALA A 1 95 ? -7.761 -0.844 3.456 1.00 91.75 95 ALA A O 1
ATOM 692 N N . LEU A 1 96 ? -9.447 -1.455 2.095 1.00 91.00 96 LEU A N 1
ATOM 693 C CA . LEU A 1 96 ? -9.122 -0.553 0.994 1.00 91.00 96 LEU A CA 1
ATOM 694 C C . LEU A 1 96 ? -9.039 0.924 1.423 1.00 91.00 96 LEU A C 1
ATOM 696 O O . LEU A 1 96 ? -8.032 1.553 1.095 1.00 91.00 96 LEU A O 1
ATOM 700 N N . PRO A 1 97 ? -9.995 1.489 2.192 1.00 92.12 97 PRO A N 1
ATOM 701 C CA . PRO A 1 97 ? -9.938 2.907 2.553 1.00 92.12 97 PRO A CA 1
ATOM 702 C C . PRO A 1 97 ? -8.705 3.244 3.397 1.00 92.12 97 PRO A C 1
ATOM 704 O O . PRO A 1 97 ? -8.016 4.228 3.144 1.00 92.12 97 PRO A O 1
ATOM 707 N N . ALA A 1 98 ? -8.377 2.385 4.366 1.00 92.69 98 ALA A N 1
ATOM 708 C CA . ALA A 1 98 ? -7.204 2.564 5.214 1.00 92.69 98 ALA A CA 1
ATOM 709 C C . ALA A 1 98 ? -5.891 2.404 4.437 1.00 92.69 98 ALA A C 1
ATOM 711 O O . ALA A 1 98 ? -4.925 3.124 4.698 1.00 92.69 98 ALA A O 1
ATOM 712 N N . ALA A 1 99 ? -5.855 1.474 3.479 1.00 92.25 99 ALA A N 1
ATOM 713 C CA . ALA A 1 99 ? -4.718 1.298 2.590 1.00 92.25 99 ALA A CA 1
ATOM 714 C C . ALA A 1 99 ? -4.483 2.554 1.742 1.00 92.25 99 ALA A C 1
ATOM 716 O O . ALA A 1 99 ? -3.379 3.092 1.772 1.00 92.25 99 ALA A O 1
ATOM 717 N N . LEU A 1 100 ? -5.513 3.049 1.047 1.00 92.25 100 LEU A N 1
ATOM 718 C CA . LEU A 1 100 ? -5.420 4.249 0.209 1.00 92.25 100 LEU A CA 1
ATOM 719 C C . LEU A 1 100 ? -5.021 5.478 1.030 1.00 92.25 100 LEU A C 1
ATOM 721 O O . LEU A 1 100 ? -4.053 6.144 0.690 1.00 92.25 100 LEU A O 1
ATOM 725 N N . PHE A 1 101 ? -5.641 5.689 2.192 1.00 93.62 101 PHE A N 1
ATOM 726 C CA . PHE A 1 101 ? -5.305 6.809 3.076 1.00 93.62 101 PHE A CA 1
ATOM 727 C C . PHE A 1 101 ? -3.837 6.816 3.544 1.00 93.62 101 PHE A C 1
ATOM 729 O O . PHE A 1 101 ? -3.225 7.875 3.725 1.00 93.62 101 PHE A O 1
ATOM 736 N N . PHE A 1 102 ? -3.257 5.634 3.771 1.00 94.50 102 PHE A N 1
ATOM 737 C CA . PHE A 1 102 ? -1.834 5.495 4.074 1.00 94.50 102 PHE A CA 1
ATOM 738 C C . PHE A 1 102 ? -0.960 5.750 2.842 1.00 94.50 102 PHE A C 1
ATOM 740 O O . PHE A 1 102 ? 0.054 6.439 2.955 1.00 94.50 102 PHE A O 1
ATOM 747 N N . LEU A 1 103 ? -1.340 5.200 1.689 1.00 92.31 103 LEU A N 1
ATOM 748 C CA . LEU A 1 103 ? -0.585 5.299 0.441 1.00 92.31 103 LEU A CA 1
ATOM 749 C C . LEU A 1 103 ? -0.522 6.732 -0.072 1.00 92.31 103 LEU A C 1
ATOM 751 O O . LEU A 1 103 ? 0.573 7.217 -0.340 1.00 92.31 103 LEU A O 1
ATOM 755 N N . ASP A 1 104 ? -1.662 7.419 -0.097 1.00 92.31 104 ASP A N 1
ATOM 756 C CA . ASP A 1 104 ? -1.756 8.826 -0.473 1.00 92.31 104 ASP A CA 1
ATOM 757 C C . ASP A 1 104 ? -0.803 9.668 0.370 1.00 92.31 104 ASP A C 1
ATOM 759 O O . ASP A 1 104 ? -0.136 10.544 -0.155 1.00 92.31 104 ASP A O 1
ATOM 763 N N . TYR A 1 105 ? -0.670 9.360 1.665 1.00 93.81 105 TYR A N 1
ATOM 764 C CA . TYR A 1 105 ? 0.235 10.079 2.559 1.00 93.81 105 TYR A CA 1
ATOM 765 C C . TYR A 1 105 ? 1.717 9.797 2.292 1.00 93.81 105 TYR A C 1
ATOM 767 O O . TYR A 1 105 ? 2.534 10.709 2.345 1.00 93.81 105 TYR A O 1
ATOM 775 N N . VAL A 1 106 ? 2.103 8.541 2.040 1.00 91.81 106 VAL A N 1
ATOM 776 C CA . VAL A 1 106 ? 3.522 8.190 1.812 1.00 91.81 106 VAL A CA 1
ATOM 777 C C . VAL A 1 106 ? 4.007 8.483 0.396 1.00 91.81 106 VAL A C 1
ATOM 779 O O . VAL A 1 106 ? 5.206 8.379 0.152 1.00 91.81 106 VAL A O 1
ATOM 782 N N . GLN A 1 107 ? 3.089 8.812 -0.510 1.00 90.38 107 GLN A N 1
ATOM 783 C CA . GLN A 1 107 ? 3.367 9.224 -1.885 1.00 90.38 107 GLN A CA 1
ATOM 784 C C . GLN A 1 107 ? 3.383 10.752 -2.050 1.00 90.38 107 GLN A C 1
ATOM 786 O O . GLN A 1 107 ? 3.626 11.228 -3.155 1.00 90.38 107 GLN A O 1
ATOM 791 N N . GLN A 1 108 ? 3.140 11.511 -0.975 1.00 90.56 108 GLN A N 1
ATOM 792 C CA . GLN A 1 108 ? 3.378 12.956 -0.944 1.00 90.56 108 GLN A CA 1
ATOM 793 C C . GLN A 1 108 ? 4.872 13.264 -1.028 1.00 90.56 108 GLN A C 1
ATOM 795 O O . GLN A 1 108 ? 5.720 12.414 -0.746 1.00 90.56 108 GLN A O 1
ATOM 800 N N . ASP A 1 109 ? 5.184 14.517 -1.345 1.00 90.06 109 ASP A N 1
ATOM 801 C CA . ASP A 1 109 ? 6.549 15.008 -1.259 1.00 90.06 109 ASP A CA 1
ATOM 802 C C . ASP A 1 109 ? 7.106 14.840 0.159 1.00 90.06 109 ASP A C 1
ATOM 804 O O . ASP A 1 109 ? 6.424 15.085 1.158 1.00 90.06 109 ASP A O 1
ATOM 808 N N . GLU A 1 110 ? 8.381 14.468 0.252 1.00 89.06 110 GLU A N 1
ATOM 809 C CA . GLU A 1 110 ? 9.025 14.107 1.519 1.00 89.06 110 GLU A CA 1
ATOM 810 C C . GLU A 1 110 ? 8.928 15.214 2.583 1.00 89.06 110 GLU A C 1
ATOM 812 O O . GLU A 1 110 ? 8.763 14.924 3.768 1.00 89.06 110 GLU A O 1
ATOM 817 N N . HIS A 1 111 ? 8.932 16.481 2.162 1.00 91.19 111 HIS A N 1
ATOM 818 C CA . HIS A 1 111 ? 8.819 17.640 3.049 1.00 91.19 111 HIS A CA 1
ATOM 819 C C . HIS A 1 111 ? 7.448 17.763 3.744 1.00 91.19 111 HIS A C 1
ATOM 821 O O . HIS A 1 111 ? 7.351 18.380 4.806 1.00 91.19 111 HIS A O 1
ATOM 827 N N . LEU A 1 112 ? 6.393 17.158 3.187 1.00 91.06 112 LEU A N 1
ATOM 828 C CA . LEU A 1 112 ? 5.051 17.118 3.781 1.00 91.06 112 LEU A CA 1
ATOM 829 C C . LEU A 1 112 ? 4.884 15.934 4.745 1.00 91.06 112 LEU A C 1
ATOM 831 O O . LEU A 1 112 ? 3.996 15.931 5.604 1.00 91.06 112 LEU A O 1
ATOM 835 N N . ILE A 1 113 ? 5.765 14.934 4.652 1.00 92.44 113 ILE A N 1
ATOM 836 C CA . ILE A 1 113 ? 5.659 13.691 5.409 1.00 92.44 113 ILE A CA 1
ATOM 837 C C . ILE A 1 113 ? 6.215 13.872 6.823 1.00 92.44 113 ILE A C 1
ATOM 839 O O . ILE A 1 113 ? 7.404 13.737 7.108 1.00 92.44 113 ILE A O 1
ATOM 843 N N . ARG A 1 114 ? 5.309 14.032 7.786 1.00 95.62 114 ARG A N 1
ATOM 844 C CA . ARG A 1 114 ? 5.644 13.922 9.214 1.00 95.62 114 ARG A CA 1
ATOM 845 C C . ARG A 1 114 ? 5.792 12.457 9.627 1.00 95.62 114 ARG A C 1
ATOM 847 O O . ARG A 1 114 ? 4.856 11.668 9.473 1.00 95.62 114 ARG A O 1
ATOM 854 N N . LYS A 1 115 ? 6.939 12.096 10.218 1.00 93.25 115 LYS A N 1
ATOM 855 C CA . LYS A 1 115 ? 7.272 10.718 10.648 1.00 93.25 115 LYS A CA 1
ATOM 856 C C . LYS A 1 115 ? 6.252 10.120 11.623 1.00 93.25 115 LYS A C 1
ATOM 858 O O . LYS A 1 115 ? 5.887 8.953 11.494 1.00 93.25 115 LYS A O 1
ATOM 863 N N . THR A 1 116 ? 5.785 10.908 12.589 1.00 95.31 116 THR A N 1
ATOM 864 C CA . THR A 1 116 ? 4.793 10.477 13.588 1.00 95.31 116 THR A CA 1
ATOM 865 C C . THR A 1 116 ? 3.466 10.107 12.933 1.00 95.31 116 THR A C 1
ATOM 867 O O . THR A 1 116 ? 2.934 9.028 13.178 1.00 95.31 116 THR A O 1
ATOM 870 N N . GLU A 1 117 ? 2.975 10.960 12.042 1.00 95.62 117 GLU A N 1
ATOM 871 C CA . GLU A 1 117 ? 1.732 10.750 11.304 1.00 95.62 117 GLU A CA 1
ATOM 872 C C . GLU A 1 117 ? 1.842 9.580 10.315 1.00 95.62 117 GLU A C 1
ATOM 874 O O . GLU A 1 117 ? 0.972 8.709 10.284 1.00 95.62 117 GLU A O 1
ATOM 879 N N . LYS A 1 118 ? 2.975 9.461 9.607 1.00 94.81 118 LYS A N 1
ATOM 880 C CA . LYS A 1 118 ? 3.290 8.297 8.759 1.00 94.81 118 LYS A CA 1
ATOM 881 C C . LYS A 1 118 ? 3.173 6.993 9.543 1.00 94.81 118 LYS A C 1
ATOM 883 O O . LYS A 1 118 ? 2.582 6.031 9.058 1.00 94.81 118 LYS A O 1
ATOM 888 N N . ASN A 1 119 ? 3.729 6.957 10.754 1.00 95.19 119 ASN A N 1
ATOM 889 C CA . ASN A 1 119 ? 3.688 5.774 11.607 1.00 95.19 119 ASN A CA 1
ATOM 890 C C . ASN A 1 119 ? 2.270 5.463 12.099 1.00 95.19 119 ASN A C 1
ATOM 892 O O . ASN A 1 119 ? 1.887 4.296 12.083 1.00 95.19 119 ASN A O 1
ATOM 896 N N . LYS A 1 120 ? 1.469 6.471 12.467 1.00 96.31 120 LYS A N 1
ATOM 897 C CA . LYS A 1 120 ? 0.057 6.274 12.842 1.00 96.31 120 LYS A CA 1
ATOM 898 C C . LYS A 1 120 ? -0.741 5.648 11.699 1.00 96.31 120 LYS A C 1
ATOM 900 O O . LYS A 1 120 ? -1.367 4.606 11.889 1.00 96.31 120 LYS A O 1
ATOM 905 N N . ARG A 1 121 ? -0.649 6.227 10.497 1.00 95.56 121 ARG A N 1
ATOM 906 C CA . ARG A 1 121 ? -1.341 5.727 9.296 1.00 95.56 121 ARG A CA 1
ATOM 907 C C . ARG A 1 121 ? -0.880 4.327 8.908 1.00 95.56 121 ARG A C 1
ATOM 909 O O . ARG A 1 121 ? -1.702 3.458 8.636 1.00 95.56 121 ARG A O 1
ATOM 916 N N . ARG A 1 122 ? 0.431 4.074 8.969 1.00 96.06 122 ARG A N 1
ATOM 917 C CA . ARG A 1 122 ? 1.015 2.742 8.761 1.00 96.06 122 ARG A CA 1
ATOM 918 C C . ARG A 1 122 ? 0.444 1.718 9.740 1.00 96.06 122 ARG A C 1
ATOM 920 O O . ARG A 1 122 ? 0.096 0.616 9.326 1.00 96.06 122 ARG A O 1
ATOM 927 N N . THR A 1 123 ? 0.377 2.055 11.026 1.00 96.06 123 THR A N 1
ATOM 928 C CA . THR A 1 123 ? -0.168 1.165 12.057 1.00 96.06 123 THR A CA 1
ATOM 929 C C . THR A 1 123 ? -1.647 0.891 11.816 1.00 96.06 123 THR A C 1
ATOM 931 O O . THR A 1 123 ? -2.037 -0.273 11.837 1.00 96.06 123 THR A O 1
ATOM 934 N N . ALA A 1 124 ? -2.446 1.915 11.505 1.00 95.12 124 ALA A N 1
ATOM 935 C CA . ALA A 1 124 ? -3.861 1.748 11.176 1.00 95.12 124 ALA A CA 1
ATOM 936 C C . ALA A 1 124 ? -4.059 0.790 9.988 1.00 95.12 124 ALA A C 1
ATOM 938 O O . ALA A 1 124 ? -4.773 -0.204 10.115 1.00 95.12 124 ALA A O 1
ATOM 939 N N . ALA A 1 125 ? -3.345 1.015 8.879 1.00 94.31 125 ALA A N 1
ATOM 940 C CA . ALA A 1 125 ? -3.392 0.137 7.710 1.00 94.31 125 ALA A CA 1
ATOM 941 C C . ALA A 1 125 ? -2.993 -1.311 8.056 1.00 94.31 125 ALA A C 1
ATOM 943 O O . ALA A 1 125 ? -3.674 -2.248 7.647 1.00 94.31 125 ALA A O 1
ATOM 944 N N . LYS A 1 126 ? -1.937 -1.511 8.861 1.00 95.00 126 LYS A N 1
ATOM 945 C CA . LYS A 1 126 ? -1.511 -2.848 9.311 1.00 95.00 126 LYS A CA 1
ATOM 946 C C . LYS A 1 126 ? -2.558 -3.548 10.169 1.00 95.00 126 LYS A C 1
ATOM 948 O O . LYS A 1 126 ? -2.796 -4.733 9.966 1.00 95.00 126 LYS A O 1
ATOM 953 N N . VAL A 1 127 ? -3.127 -2.855 11.153 1.00 95.19 127 VAL A N 1
ATOM 954 C CA . VAL A 1 127 ? -4.087 -3.445 12.097 1.00 95.19 127 VAL A CA 1
ATOM 955 C C . VAL A 1 127 ? -5.365 -3.844 11.370 1.00 95.19 127 VAL A C 1
ATOM 957 O O . VAL A 1 127 ? -5.805 -4.982 11.510 1.00 95.19 127 VAL A O 1
ATOM 960 N N . ILE A 1 128 ? -5.901 -2.952 10.535 1.00 93.94 128 ILE A N 1
ATOM 961 C CA . ILE A 1 128 ? -7.102 -3.216 9.735 1.00 93.94 128 ILE A CA 1
ATOM 962 C C . ILE A 1 128 ? -6.848 -4.382 8.782 1.00 93.94 128 ILE A C 1
ATOM 964 O O . ILE A 1 128 ? -7.605 -5.347 8.782 1.00 93.94 128 ILE A O 1
ATOM 968 N N . LEU A 1 129 ? -5.747 -4.349 8.025 1.00 93.19 129 LEU A N 1
ATOM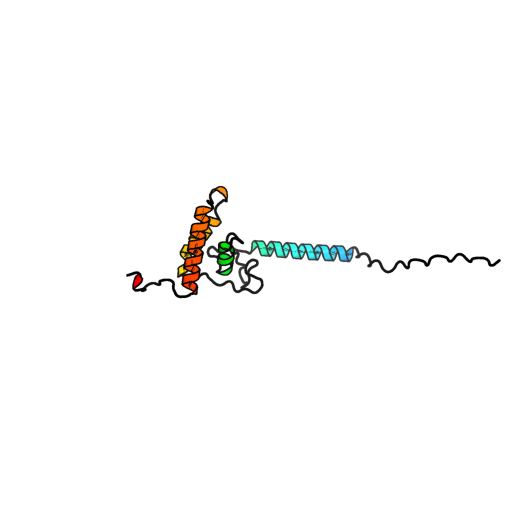 969 C CA . LEU A 1 129 ? -5.424 -5.423 7.091 1.00 93.19 129 LEU A CA 1
ATOM 970 C C . LEU A 1 129 ? -5.280 -6.776 7.799 1.00 93.19 129 LEU A C 1
ATOM 972 O O . LEU A 1 129 ? -5.830 -7.770 7.331 1.00 93.19 129 LEU A O 1
ATOM 976 N N . LYS A 1 130 ? -4.586 -6.817 8.943 1.00 93.56 130 LYS A N 1
ATOM 977 C CA . LYS A 1 130 ? -4.462 -8.034 9.756 1.00 93.56 130 LYS A CA 1
ATOM 978 C C . LYS A 1 130 ? -5.817 -8.536 10.246 1.00 93.56 130 LYS A C 1
ATOM 980 O O . LYS A 1 130 ? -6.075 -9.728 10.132 1.00 93.56 130 LYS A O 1
ATOM 985 N N . GLY A 1 131 ? -6.672 -7.652 10.757 1.00 93.00 131 GLY A N 1
ATOM 986 C CA . GLY A 1 131 ? -8.014 -8.019 11.212 1.00 93.00 131 GLY A CA 1
ATOM 987 C C . GLY A 1 131 ? -8.872 -8.584 10.082 1.00 93.00 131 GLY A C 1
ATOM 988 O O . GLY A 1 131 ? -9.546 -9.593 10.265 1.00 93.00 131 GLY A O 1
ATOM 989 N N . VAL A 1 132 ? -8.811 -7.973 8.893 1.00 92.19 132 VAL A N 1
ATOM 990 C CA . VAL A 1 132 ? -9.585 -8.425 7.727 1.00 92.19 1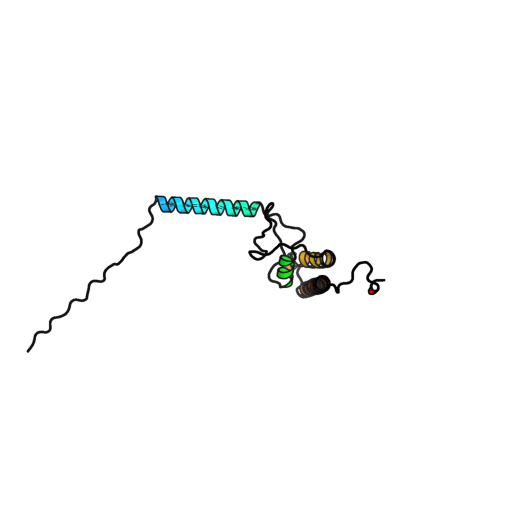32 VAL A CA 1
ATOM 991 C C . VAL A 1 132 ? -9.101 -9.795 7.258 1.00 92.19 132 VAL A C 1
ATOM 993 O O . VAL A 1 132 ? -9.916 -10.681 7.027 1.00 92.19 132 VAL A O 1
ATOM 996 N N . LEU A 1 133 ? -7.784 -10.001 7.169 1.00 90.06 133 LEU A N 1
ATOM 997 C CA . LEU A 1 133 ? -7.210 -11.297 6.790 1.00 90.06 133 LEU A CA 1
ATOM 998 C C . LEU A 1 133 ? -7.472 -12.392 7.834 1.00 90.06 133 LEU A C 1
ATOM 1000 O O . LEU A 1 133 ? -7.582 -13.558 7.470 1.00 90.06 133 LEU A O 1
ATOM 1004 N N . ALA A 1 134 ? -7.586 -12.024 9.110 1.00 92.44 134 ALA A N 1
ATOM 1005 C CA . ALA A 1 134 ? -7.943 -12.936 10.193 1.00 92.44 134 ALA A CA 1
ATOM 1006 C C . ALA A 1 134 ? -9.459 -13.187 10.311 1.00 92.44 134 ALA A C 1
ATOM 1008 O O . ALA A 1 134 ? -9.869 -13.979 11.155 1.00 92.44 134 ALA A O 1
ATOM 1009 N N . GLY A 1 135 ? -10.296 -12.500 9.524 1.00 88.44 135 GLY A N 1
ATOM 1010 C CA . GLY A 1 135 ? -11.756 -12.589 9.627 1.00 88.44 135 GLY A CA 1
ATOM 1011 C C . GLY A 1 135 ? -12.340 -11.995 10.915 1.00 88.44 135 GLY A C 1
ATOM 1012 O O . GLY A 1 135 ? -13.498 -12.244 11.229 1.00 88.44 135 GLY A O 1
ATOM 1013 N N . SER A 1 136 ? -11.560 -11.219 11.674 1.00 87.44 136 SER A N 1
ATOM 1014 C CA . SER A 1 136 ? -11.980 -10.600 12.941 1.00 87.44 136 SER A CA 1
ATOM 1015 C C . SER A 1 136 ? -12.395 -9.136 12.796 1.00 87.44 136 SER A C 1
ATOM 1017 O O . SER A 1 136 ? -12.899 -8.535 13.752 1.00 87.44 136 SER A O 1
ATOM 1019 N N . PHE A 1 137 ? -12.174 -8.552 11.614 1.00 86.62 137 PHE A N 1
ATOM 1020 C CA . PHE A 1 137 ? -12.570 -7.181 11.333 1.00 86.62 137 PHE A CA 1
ATOM 1021 C C . PHE A 1 137 ? -14.094 -7.075 11.198 1.00 86.62 137 PHE A C 1
ATOM 1023 O O . PHE A 1 137 ? -14.679 -7.860 10.447 1.00 86.62 137 PHE A O 1
ATOM 1030 N N . PRO A 1 138 ? -14.733 -6.114 11.888 1.00 85.00 138 PRO A N 1
ATOM 1031 C CA . PRO A 1 138 ? -16.167 -5.898 11.779 1.00 85.00 138 PRO A CA 1
ATOM 1032 C C . PRO A 1 138 ? -16.607 -5.694 10.326 1.00 85.00 138 PRO A C 1
ATOM 1034 O O . PRO A 1 138 ? -15.948 -4.992 9.556 1.00 85.00 138 PRO A O 1
ATOM 1037 N N . SER A 1 139 ? -17.726 -6.309 9.955 1.00 80.88 139 SER A N 1
ATOM 1038 C CA . SER A 1 139 ? -18.330 -6.187 8.624 1.00 80.8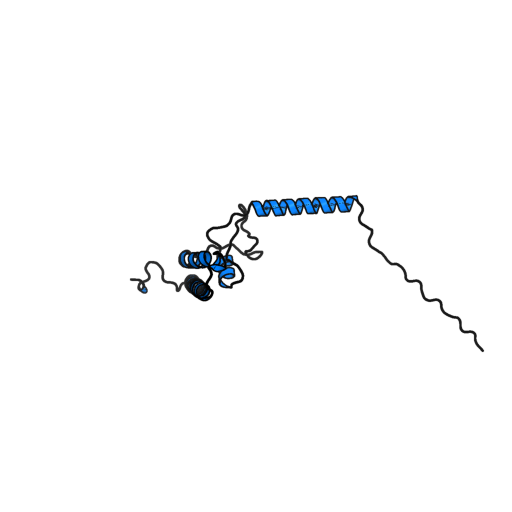8 139 SER A CA 1
ATOM 1039 C C . SER A 1 139 ? -19.710 -5.536 8.716 1.00 80.88 139 SER A C 1
ATOM 1041 O O . SER A 1 139 ? -20.237 -5.336 9.812 1.00 80.88 139 SER A O 1
ATOM 1043 N N . SER A 1 140 ? -20.299 -5.164 7.576 1.00 76.00 140 SER A N 1
ATOM 1044 C CA . SER A 1 140 ? -21.661 -4.625 7.563 1.00 76.00 140 SER A CA 1
ATOM 1045 C C . SER A 1 140 ? -22.630 -5.668 8.129 1.00 76.00 140 SER A C 1
ATOM 1047 O O . SER A 1 140 ? -22.783 -6.736 7.537 1.00 76.00 140 SER A O 1
ATOM 1049 N N . GLY A 1 141 ? -23.262 -5.360 9.262 1.00 77.25 141 GLY A N 1
ATOM 1050 C CA . GLY A 1 141 ? -24.133 -6.288 9.992 1.00 77.25 141 GLY A CA 1
ATOM 1051 C C . GLY A 1 141 ? -23.502 -6.923 11.235 1.00 77.25 141 GLY A C 1
ATOM 1052 O O . GLY A 1 141 ? -24.145 -7.748 11.876 1.00 77.25 141 GLY A O 1
ATOM 1053 N N . ASP A 1 142 ? -22.273 -6.547 11.606 1.00 80.06 142 ASP A N 1
ATOM 1054 C CA . ASP A 1 142 ? -21.714 -6.911 12.909 1.00 80.06 142 ASP A CA 1
ATOM 1055 C C . ASP A 1 142 ? -22.533 -6.243 14.034 1.00 80.06 142 ASP A C 1
ATOM 1057 O O . ASP A 1 142 ? -22.633 -5.012 14.052 1.00 80.06 142 ASP A O 1
ATOM 1061 N N . PRO A 1 143 ? -23.096 -7.004 14.991 1.00 82.88 143 PRO A N 1
ATOM 1062 C CA . PRO A 1 143 ? -23.913 -6.449 16.072 1.00 82.88 143 PRO A CA 1
ATOM 1063 C C . PRO A 1 143 ? -23.141 -5.486 16.983 1.00 82.88 143 PRO A C 1
ATOM 1065 O O . PRO A 1 143 ? -23.752 -4.705 17.700 1.00 82.88 143 PRO A O 1
ATOM 1068 N N . ARG A 1 144 ? -21.801 -5.511 16.960 1.00 81.81 144 ARG A N 1
ATOM 1069 C CA . ARG A 1 144 ? -20.953 -4.568 17.708 1.00 81.81 144 ARG A CA 1
ATOM 1070 C C . ARG A 1 144 ? -20.902 -3.172 17.082 1.00 81.81 144 ARG A C 1
ATOM 1072 O O . ARG A 1 144 ? -20.356 -2.265 17.701 1.00 81.81 144 ARG A O 1
ATOM 1079 N N . LEU A 1 145 ? -21.380 -3.024 15.846 1.00 79.81 145 LEU A N 1
ATOM 1080 C CA . LEU A 1 145 ? -21.437 -1.758 15.112 1.00 79.81 145 LEU A CA 1
ATOM 1081 C C . LEU A 1 145 ? -22.850 -1.146 15.074 1.00 79.81 145 LEU A C 1
ATOM 1083 O O . LEU A 1 145 ? -23.031 -0.136 14.395 1.00 79.81 145 LEU A O 1
ATOM 1087 N N . ALA A 1 146 ? -23.828 -1.785 15.725 1.00 70.38 146 ALA A N 1
ATOM 1088 C CA . ALA A 1 146 ? -25.220 -1.339 15.795 1.00 70.38 146 ALA A CA 1
ATOM 1089 C C . ALA A 1 146 ? -25.438 -0.244 16.849 1.00 70.38 146 ALA A C 1
ATOM 1091 O O . ALA A 1 146 ? -24.713 -0.248 17.871 1.00 70.38 146 ALA A O 1
#